Protein AF-A0A842T2K4-F1 (afdb_monomer_lite)

Foldseek 3Di:
DDWDPFDWDDDPVCRVDDTDTCLVVVVVCCVVPVVVCPQVVQQVVVCVVPVNTGDPDGPVVVLVVDPPSD

Sequence (70 aa):
MAWFLEVRYRDPPNPAGIWKDAYPLFYETLETEPTKGEAEKIRIDMMKATGGYFMTESSRHLSEYVPYYR

Radius of gyration: 13.72 Å; chains: 1; bounding box: 37×23×30 Å

pLDDT: mean 92.78, std 4.02, range [68.31, 97.25]

Structure (mmCIF, N/CA/C/O backbone):
data_AF-A0A842T2K4-F1
#
_entry.id   AF-A0A842T2K4-F1
#
loop_
_atom_site.group_PDB
_atom_site.id
_atom_site.type_symbol
_atom_site.label_atom_id
_atom_site.label_alt_id
_atom_site.label_comp_id
_atom_site.label_asym_id
_atom_site.label_entity_id
_atom_site.label_seq_id
_atom_site.pdbx_PDB_ins_code
_atom_site.Cartn_x
_atom_site.Cartn_y
_atom_site.Cartn_z
_atom_site.occupancy
_atom_site.B_iso_or_equiv
_atom_site.auth_seq_id
_atom_site.auth_comp_id
_atom_site.auth_asym_id
_atom_site.auth_atom_id
_atom_site.pdbx_PDB_model_num
ATOM 1 N N . MET A 1 1 ? -10.854 -10.138 -3.760 1.00 84.44 1 MET A N 1
ATOM 2 C CA . MET A 1 1 ? -9.627 -9.749 -3.040 1.00 84.44 1 MET A CA 1
ATOM 3 C C . MET A 1 1 ? -8.396 -10.435 -3.630 1.00 84.44 1 MET A C 1
ATOM 5 O O . MET A 1 1 ? -8.391 -11.657 -3.727 1.00 84.44 1 MET A O 1
ATOM 9 N N . ALA A 1 2 ? -7.384 -9.670 -4.046 1.00 92.69 2 ALA A N 1
ATOM 10 C CA . ALA A 1 2 ? -6.089 -10.133 -4.544 1.00 92.69 2 ALA A CA 1
ATOM 11 C C . ALA A 1 2 ? -4.968 -9.201 -4.045 1.00 92.69 2 ALA A C 1
ATOM 13 O O . ALA A 1 2 ? -5.202 -8.018 -3.807 1.00 92.69 2 ALA A O 1
ATOM 14 N N . TRP A 1 3 ? -3.747 -9.719 -3.922 1.00 94.19 3 TRP A N 1
ATOM 15 C CA . TRP A 1 3 ? -2.587 -8.979 -3.419 1.00 94.19 3 TRP A CA 1
ATOM 16 C C . TRP A 1 3 ? -1.475 -8.949 -4.459 1.00 94.19 3 TRP A C 1
ATOM 18 O O . TRP A 1 3 ? -1.275 -9.919 -5.194 1.00 94.19 3 TRP A O 1
ATOM 28 N N . PHE A 1 4 ? -0.717 -7.857 -4.489 1.00 95.50 4 PHE A N 1
ATOM 29 C CA . PHE A 1 4 ? 0.543 -7.829 -5.217 1.00 95.50 4 PHE A CA 1
ATOM 30 C C . PHE A 1 4 ? 1.606 -8.567 -4.407 1.00 95.50 4 PHE A C 1
ATOM 32 O O . PHE A 1 4 ? 2.076 -8.062 -3.397 1.00 95.50 4 PHE A O 1
ATOM 39 N N . LEU A 1 5 ? 2.008 -9.760 -4.835 1.00 94.19 5 LEU A N 1
ATOM 40 C CA . LEU A 1 5 ? 3.078 -10.494 -4.146 1.00 94.19 5 LEU A CA 1
ATOM 41 C C . LEU A 1 5 ? 4.460 -9.902 -4.439 1.00 94.19 5 LE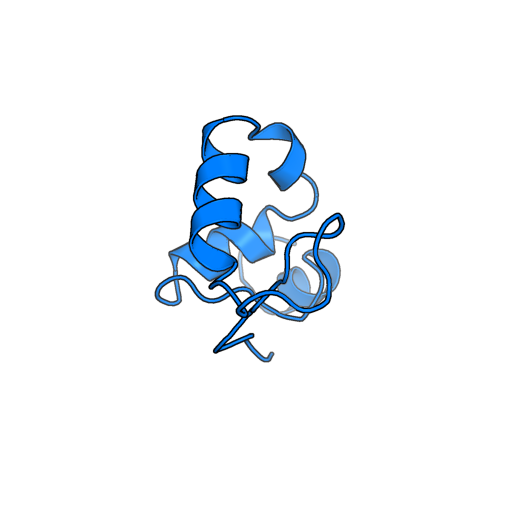U A C 1
ATOM 43 O O . LEU A 1 5 ? 5.340 -9.918 -3.589 1.00 94.19 5 LEU A O 1
ATOM 47 N N . GLU A 1 6 ? 4.629 -9.320 -5.625 1.00 95.00 6 GLU A N 1
ATOM 48 C CA . GLU A 1 6 ? 5.834 -8.598 -6.010 1.00 95.00 6 GLU A CA 1
ATOM 49 C C . GLU A 1 6 ? 5.449 -7.298 -6.712 1.00 95.00 6 GLU A C 1
ATOM 51 O O . GLU A 1 6 ? 4.618 -7.294 -7.624 1.00 95.00 6 GLU A O 1
ATOM 56 N N . VAL A 1 7 ? 6.084 -6.197 -6.315 1.00 95.56 7 VAL A N 1
ATOM 57 C CA . VAL A 1 7 ? 6.001 -4.917 -7.019 1.00 95.56 7 VAL A CA 1
ATOM 58 C C . VAL A 1 7 ? 7.423 -4.467 -7.286 1.00 95.56 7 VAL A C 1
ATOM 60 O O . VAL A 1 7 ? 8.223 -4.333 -6.364 1.00 95.56 7 VAL A O 1
ATOM 63 N N . ARG A 1 8 ? 7.756 -4.251 -8.558 1.00 95.88 8 ARG A N 1
ATOM 64 C CA . ARG A 1 8 ? 9.094 -3.822 -8.959 1.00 95.88 8 ARG A CA 1
ATOM 65 C C . ARG A 1 8 ? 9.027 -2.550 -9.777 1.00 95.88 8 ARG A C 1
ATOM 67 O O . ARG A 1 8 ? 8.089 -2.347 -10.545 1.00 95.88 8 ARG A O 1
ATOM 74 N N . TYR A 1 9 ? 10.053 -1.722 -9.648 1.00 94.50 9 TYR A N 1
ATOM 75 C CA . TYR A 1 9 ? 10.197 -0.498 -10.427 1.00 94.50 9 TYR A CA 1
ATOM 76 C C . TYR A 1 9 ? 11.618 -0.364 -10.986 1.00 94.50 9 TYR A C 1
ATOM 78 O O . TYR A 1 9 ? 12.551 -1.031 -10.535 1.00 94.50 9 TYR A O 1
ATOM 86 N N . ARG A 1 10 ? 11.777 0.484 -12.002 1.00 94.44 10 ARG A N 1
ATOM 87 C CA . ARG A 1 10 ? 13.080 0.945 -12.498 1.00 94.44 10 ARG A CA 1
ATOM 88 C C . ARG A 1 10 ? 13.143 2.451 -12.357 1.00 94.44 10 ARG A C 1
ATOM 90 O O . ARG A 1 10 ? 12.113 3.118 -12.448 1.00 94.44 10 ARG A O 1
ATOM 97 N N . ASP A 1 11 ? 14.347 2.971 -12.167 1.00 91.56 11 ASP A N 1
ATOM 98 C CA . ASP A 1 11 ? 14.548 4.410 -12.059 1.00 91.56 11 ASP A CA 1
ATOM 99 C C . ASP A 1 11 ? 14.144 5.082 -13.386 1.00 91.56 11 ASP A C 1
ATOM 101 O O . ASP A 1 11 ? 14.695 4.726 -14.432 1.00 91.56 11 ASP A O 1
ATOM 105 N N . PRO A 1 12 ? 13.220 6.062 -13.384 1.00 88.94 12 PRO A N 1
ATOM 106 C CA . PRO A 1 12 ? 12.790 6.730 -14.613 1.00 88.94 12 PRO A CA 1
ATOM 107 C C . PRO A 1 12 ? 13.934 7.348 -15.441 1.00 88.94 12 PRO A C 1
ATOM 109 O O . PRO A 1 12 ? 13.882 7.244 -16.666 1.00 88.94 12 PRO A O 1
ATOM 112 N N . PRO A 1 13 ? 14.994 7.927 -14.832 1.00 93.31 13 PRO A N 1
ATOM 113 C CA . PRO A 1 13 ? 16.151 8.425 -15.581 1.00 93.31 13 PRO A CA 1
ATOM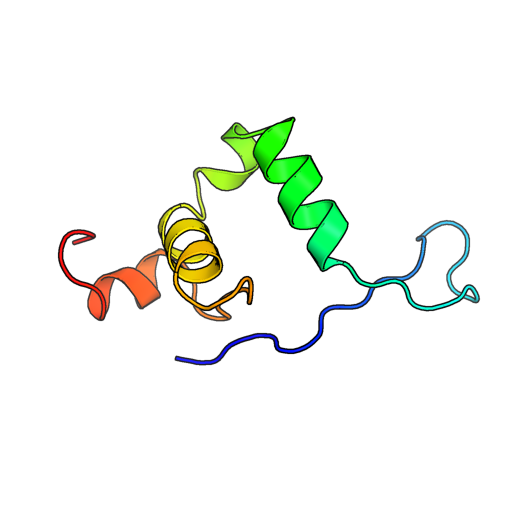 114 C C . PRO A 1 13 ? 17.023 7.330 -16.215 1.00 93.31 13 PRO A C 1
ATOM 116 O O . PRO A 1 13 ? 17.810 7.626 -17.109 1.00 93.31 13 PRO A O 1
ATOM 119 N N . ASN A 1 14 ? 16.912 6.075 -15.763 1.00 93.06 14 ASN A N 1
ATOM 120 C CA . ASN A 1 14 ? 17.652 4.936 -16.305 1.00 93.06 14 ASN A CA 1
ATOM 121 C C . ASN A 1 14 ? 16.717 3.729 -16.528 1.00 93.06 14 ASN A C 1
ATOM 123 O O . ASN A 1 14 ? 16.760 2.745 -15.780 1.00 93.06 14 ASN A O 1
ATOM 127 N N . PRO A 1 15 ? 15.879 3.764 -17.578 1.00 85.81 15 PRO A N 1
ATOM 128 C CA . PRO A 1 15 ? 14.886 2.722 -17.832 1.00 85.81 15 PRO A CA 1
ATOM 129 C C . PRO A 1 15 ? 15.498 1.369 -18.231 1.00 85.81 15 PRO A C 1
ATOM 131 O O . PRO A 1 15 ? 14.800 0.357 -18.177 1.00 85.81 15 PRO A O 1
ATOM 134 N N . ALA A 1 16 ? 16.783 1.332 -18.603 1.00 92.62 16 ALA A N 1
ATOM 135 C CA . ALA A 1 16 ? 17.537 0.103 -18.864 1.00 92.62 16 ALA A CA 1
ATOM 136 C C . ALA A 1 16 ? 18.182 -0.498 -17.596 1.00 92.62 16 ALA A C 1
ATOM 138 O O . ALA A 1 16 ? 18.852 -1.525 -17.676 1.00 92.62 16 ALA A O 1
ATOM 139 N N . GLY A 1 17 ? 18.002 0.138 -16.434 1.00 92.50 17 GLY A N 1
ATOM 140 C CA . GLY A 1 17 ? 18.548 -0.313 -15.157 1.00 92.50 17 GLY A CA 1
ATOM 141 C C . GLY A 1 17 ? 17.903 -1.587 -14.597 1.00 92.50 17 GLY A C 1
ATOM 142 O O . GLY A 1 17 ? 16.955 -2.152 -15.147 1.00 92.50 17 GLY A O 1
ATOM 143 N N . ILE A 1 18 ? 18.427 -2.031 -13.453 1.00 95.25 18 ILE A N 1
ATOM 144 C CA . ILE A 1 18 ? 17.955 -3.223 -12.737 1.00 95.25 18 ILE A CA 1
ATOM 145 C C . ILE A 1 18 ? 16.603 -2.926 -12.075 1.00 95.25 18 ILE A C 1
ATOM 147 O O . ILE A 1 18 ? 16.399 -1.854 -11.505 1.00 95.25 18 ILE A O 1
ATOM 151 N N . TRP A 1 19 ? 15.684 -3.891 -12.133 1.00 96.56 19 TRP A N 1
ATOM 152 C CA . TRP A 1 19 ? 14.433 -3.843 -11.379 1.00 96.56 19 TRP A CA 1
ATOM 153 C C . TRP A 1 19 ? 14.701 -3.893 -9.875 1.00 96.56 19 TRP A C 1
ATOM 155 O O . TRP A 1 19 ? 15.355 -4.816 -9.392 1.00 96.56 19 TRP A O 1
ATOM 165 N N . LYS A 1 20 ? 14.145 -2.935 -9.140 1.00 95.69 20 LYS A N 1
ATOM 166 C CA . LYS A 1 20 ? 14.222 -2.845 -7.681 1.00 95.69 20 LYS A CA 1
ATOM 167 C C . LYS A 1 20 ? 12.877 -3.201 -7.065 1.00 95.69 20 LYS A C 1
ATOM 169 O O . LYS A 1 20 ? 11.842 -2.957 -7.685 1.00 95.69 20 LYS A O 1
ATOM 174 N N . ASP A 1 21 ? 12.899 -3.756 -5.859 1.00 96.75 21 ASP A N 1
ATOM 175 C CA . ASP A 1 21 ? 11.691 -3.951 -5.056 1.00 96.75 21 ASP A CA 1
ATOM 176 C C . ASP A 1 21 ? 11.112 -2.588 -4.647 1.00 96.75 21 ASP A C 1
ATOM 178 O O . ASP A 1 21 ? 11.841 -1.708 -4.187 1.00 96.75 21 ASP A O 1
ATOM 182 N N . ALA A 1 22 ? 9.813 -2.399 -4.867 1.00 96.31 22 ALA A N 1
ATOM 183 C CA . ALA A 1 22 ? 9.113 -1.154 -4.578 1.00 96.31 22 ALA A CA 1
ATOM 184 C C . ALA A 1 22 ? 8.561 -1.090 -3.146 1.00 96.31 22 ALA A C 1
ATOM 186 O O . ALA A 1 22 ? 8.260 0.005 -2.671 1.00 96.31 22 ALA A O 1
ATOM 187 N N . TYR A 1 23 ? 8.430 -2.220 -2.444 1.00 95.88 23 TYR A N 1
ATOM 188 C CA . TYR A 1 23 ? 7.855 -2.234 -1.097 1.00 95.88 23 TYR A CA 1
ATOM 189 C C . TYR A 1 23 ? 8.596 -1.346 -0.088 1.00 95.88 23 TYR A C 1
ATOM 191 O O . TYR A 1 23 ? 7.920 -0.602 0.625 1.00 95.88 23 TYR A O 1
ATOM 199 N N . PRO A 1 24 ? 9.945 -1.322 -0.040 1.00 95.56 24 PRO A N 1
ATOM 200 C CA . PRO A 1 24 ? 10.670 -0.410 0.845 1.00 95.56 24 PRO A CA 1
ATOM 201 C C . PRO A 1 24 ? 10.290 1.064 0.652 1.00 95.56 24 PRO A C 1
ATOM 203 O O . PRO A 1 24 ? 10.089 1.772 1.636 1.00 95.56 24 PRO A O 1
ATOM 206 N N . LEU A 1 25 ? 10.092 1.506 -0.597 1.00 94.44 25 LEU A N 1
ATOM 207 C CA . LEU A 1 25 ? 9.667 2.879 -0.890 1.00 94.44 25 LEU A CA 1
ATOM 208 C C . LEU A 1 25 ? 8.271 3.183 -0.351 1.00 94.44 25 LEU A C 1
ATOM 210 O O . LEU A 1 25 ? 8.003 4.313 0.055 1.00 94.44 25 LEU A O 1
ATOM 214 N N . PHE A 1 26 ? 7.366 2.201 -0.359 1.00 93.56 26 PHE A N 1
ATOM 215 C CA . PHE A 1 26 ? 6.018 2.391 0.172 1.00 93.56 26 PHE A CA 1
ATOM 216 C C . PHE A 1 26 ? 6.080 2.646 1.676 1.00 93.56 26 PHE A C 1
ATOM 218 O O . PHE A 1 26 ? 5.471 3.600 2.149 1.00 93.56 26 PHE A O 1
ATOM 225 N N . TYR A 1 27 ? 6.846 1.843 2.418 1.00 93.94 27 TYR A N 1
ATOM 226 C CA . TYR A 1 27 ? 7.019 2.044 3.858 1.00 93.94 27 TYR A CA 1
ATOM 227 C C . TYR A 1 27 ? 7.671 3.389 4.176 1.00 93.94 27 TYR A C 1
ATOM 229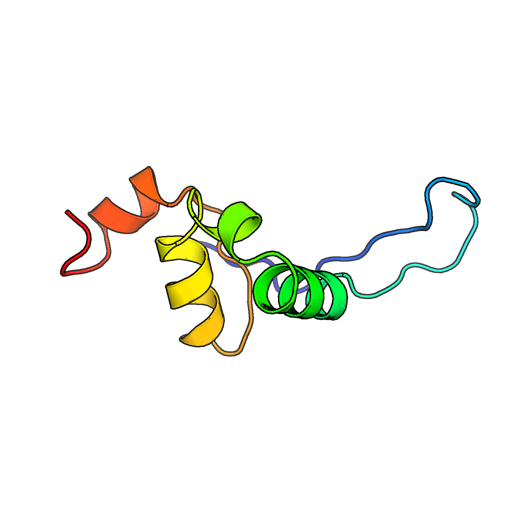 O O . TYR A 1 27 ? 7.121 4.137 4.980 1.00 93.94 27 TYR A O 1
ATOM 237 N N . GLU A 1 28 ? 8.768 3.727 3.493 1.00 95.81 28 GLU A N 1
ATOM 238 C CA . GLU A 1 28 ? 9.461 5.008 3.675 1.00 95.81 28 GLU A CA 1
ATOM 239 C C . GLU A 1 28 ? 8.529 6.196 3.400 1.00 95.81 28 GLU A C 1
ATOM 241 O O . GLU A 1 28 ? 8.466 7.142 4.185 1.00 95.81 28 GLU A O 1
ATOM 246 N N . THR A 1 29 ? 7.741 6.132 2.323 1.00 94.50 29 THR A N 1
ATOM 247 C CA . THR A 1 29 ? 6.779 7.190 1.979 1.00 94.50 29 THR A CA 1
ATOM 248 C C . THR A 1 29 ? 5.685 7.312 3.038 1.00 94.50 29 THR A C 1
ATOM 250 O O . THR A 1 29 ? 5.312 8.418 3.409 1.00 94.50 29 THR A O 1
ATOM 253 N N . LEU A 1 30 ? 5.158 6.195 3.546 1.00 93.12 30 LEU A N 1
ATOM 254 C CA . LEU A 1 30 ? 4.105 6.216 4.567 1.00 93.12 30 LEU A CA 1
ATOM 255 C C . LEU A 1 30 ? 4.605 6.706 5.932 1.00 93.12 30 LEU A C 1
ATOM 257 O O . LEU A 1 30 ? 3.811 7.231 6.711 1.00 93.12 30 LEU A O 1
ATOM 261 N N . GLU A 1 31 ? 5.893 6.526 6.225 1.00 93.62 31 GLU A N 1
ATOM 262 C CA . GLU A 1 31 ? 6.538 7.016 7.444 1.00 93.62 31 GLU A CA 1
ATOM 263 C C . GLU A 1 31 ? 6.868 8.512 7.358 1.00 93.62 31 GLU A C 1
ATOM 265 O O . GLU A 1 31 ? 6.590 9.264 8.293 1.00 93.62 31 GLU A O 1
ATOM 270 N N . THR A 1 32 ? 7.424 8.957 6.230 1.00 97.25 32 THR A N 1
ATOM 271 C CA . THR A 1 32 ? 7.889 10.342 6.038 1.00 97.25 32 THR A CA 1
ATOM 272 C C . THR A 1 32 ? 6.784 11.296 5.580 1.00 97.25 32 THR A C 1
ATOM 274 O O . THR A 1 32 ? 6.805 12.479 5.918 1.00 97.25 32 THR A O 1
ATOM 277 N N . GLU A 1 33 ? 5.793 10.793 4.842 1.00 95.75 33 GLU A N 1
ATOM 278 C CA . GLU A 1 33 ? 4.708 11.567 4.237 1.00 95.75 33 GLU A CA 1
ATOM 279 C C . GLU A 1 33 ? 3.342 10.882 4.459 1.00 95.75 33 GLU A C 1
ATOM 281 O O . GLU A 1 33 ? 2.678 10.463 3.504 1.00 95.75 33 GLU A O 1
ATOM 286 N N . PRO A 1 34 ? 2.862 10.779 5.715 1.00 91.75 34 PRO A N 1
ATOM 287 C CA . PRO A 1 34 ? 1.660 10.009 6.054 1.00 91.75 34 PRO A CA 1
ATOM 288 C C . PRO A 1 34 ? 0.393 10.480 5.323 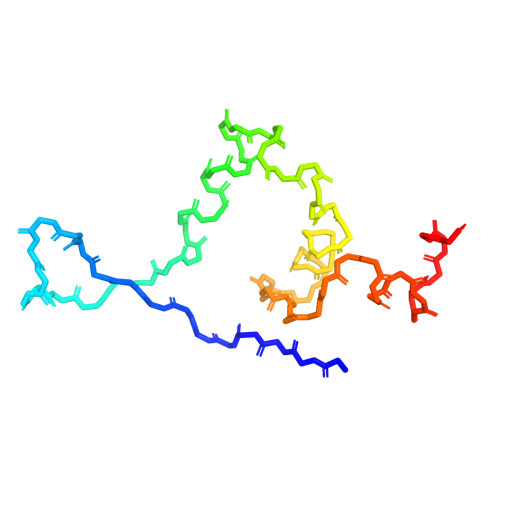1.00 91.75 34 PRO A C 1
ATOM 290 O O . PRO A 1 34 ? -0.496 9.671 5.050 1.00 91.75 34 PRO A O 1
ATOM 293 N N . THR A 1 35 ? 0.327 11.759 4.936 1.00 95.19 35 THR A N 1
ATOM 294 C CA . THR A 1 35 ? -0.789 12.338 4.170 1.00 95.19 35 THR A CA 1
ATOM 295 C C . THR A 1 35 ? -0.977 11.670 2.805 1.00 95.19 35 THR A C 1
ATOM 297 O O . THR A 1 35 ? -2.105 11.539 2.333 1.00 95.19 35 THR A O 1
ATOM 300 N N . LYS A 1 36 ? 0.096 11.149 2.187 1.00 91.81 36 LYS A N 1
ATOM 301 C CA . LYS A 1 36 ? 0.011 10.383 0.930 1.00 91.81 36 LYS A CA 1
ATOM 302 C C . LYS A 1 36 ? -0.746 9.062 1.090 1.00 91.81 36 LYS A C 1
ATOM 304 O O . LYS A 1 36 ? -1.249 8.526 0.105 1.00 91.81 36 LYS A O 1
ATOM 309 N N . GLY A 1 37 ? -0.839 8.541 2.314 1.00 91.06 37 GLY A N 1
ATOM 310 C CA . GLY A 1 37 ? -1.553 7.308 2.627 1.00 91.06 37 GLY A CA 1
ATOM 311 C C . GLY A 1 37 ? -3.027 7.493 2.991 1.00 91.06 37 GLY A C 1
ATOM 312 O O . GLY A 1 37 ? -3.752 6.505 3.055 1.00 91.06 37 GLY A O 1
ATOM 313 N N . GLU A 1 38 ? -3.507 8.717 3.221 1.00 91.38 38 GLU A N 1
ATOM 314 C CA . GLU A 1 38 ? -4.851 8.954 3.777 1.00 91.38 38 GLU A CA 1
ATOM 315 C C . GLU A 1 38 ? -5.973 8.391 2.899 1.00 91.38 38 GLU A C 1
ATOM 317 O O . GLU A 1 38 ? -6.866 7.702 3.396 1.00 91.38 38 GLU A O 1
ATOM 322 N N . ALA A 1 39 ? -5.882 8.602 1.583 1.00 90.94 39 ALA A N 1
ATOM 323 C CA . ALA A 1 39 ? -6.844 8.065 0.620 1.00 90.94 39 ALA A CA 1
ATOM 324 C C . ALA A 1 39 ? -6.841 6.527 0.570 1.00 90.94 39 ALA A C 1
ATOM 326 O O . ALA A 1 39 ? -7.803 5.914 0.108 1.00 90.94 39 ALA A O 1
ATOM 327 N N . GLU A 1 40 ? -5.766 5.899 1.053 1.00 94.06 40 GLU A N 1
ATOM 328 C CA . GLU A 1 40 ? -5.551 4.458 0.996 1.00 94.06 40 GLU A CA 1
ATOM 329 C C . GLU A 1 40 ? -5.457 3.791 2.360 1.00 94.06 40 GLU A C 1
ATOM 331 O O . GLU A 1 40 ? -4.925 2.687 2.490 1.00 94.06 40 GLU A O 1
ATOM 336 N N . LYS A 1 41 ? -6.036 4.439 3.375 1.00 92.56 41 LYS A N 1
ATOM 337 C CA . LYS A 1 41 ? -5.998 4.000 4.767 1.00 92.56 41 LYS A CA 1
ATOM 338 C C . LYS A 1 41 ? -6.335 2.518 4.945 1.00 92.56 41 LYS A C 1
ATOM 340 O O . LYS A 1 41 ? -5.615 1.810 5.640 1.00 92.56 41 LYS A O 1
ATOM 345 N N . ILE A 1 42 ? -7.393 2.035 4.297 1.00 94.62 42 ILE A N 1
ATOM 346 C CA . ILE A 1 42 ? -7.870 0.653 4.469 1.00 94.62 42 ILE A CA 1
ATOM 347 C C . ILE A 1 42 ? -6.909 -0.331 3.804 1.00 94.62 42 ILE A C 1
ATOM 349 O O . ILE A 1 42 ? -6.583 -1.366 4.381 1.00 94.62 42 ILE A O 1
ATOM 353 N N . ARG A 1 43 ? -6.392 0.007 2.616 1.00 94.81 43 ARG A N 1
ATOM 354 C CA . ARG A 1 43 ? -5.352 -0.796 1.962 1.00 94.81 43 ARG A CA 1
ATOM 355 C C . ARG A 1 43 ? -4.066 -0.852 2.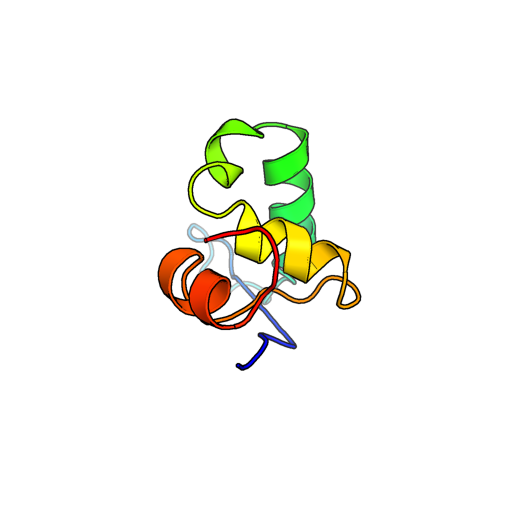779 1.00 94.81 43 ARG A C 1
ATOM 357 O O . ARG A 1 43 ? -3.445 -1.905 2.830 1.00 94.81 43 ARG A O 1
ATOM 364 N N . ILE A 1 44 ? -3.675 0.247 3.419 1.00 95.00 44 ILE A N 1
ATOM 365 C CA . ILE A 1 44 ? -2.478 0.309 4.269 1.00 95.00 44 ILE A CA 1
ATOM 366 C C . ILE A 1 44 ? -2.668 -0.517 5.539 1.00 95.00 44 ILE A C 1
ATOM 368 O O . ILE A 1 44 ? -1.777 -1.281 5.910 1.00 95.00 44 ILE A O 1
ATOM 372 N N . ASP A 1 45 ? -3.826 -0.396 6.188 1.00 94.12 45 ASP A N 1
ATOM 373 C CA . ASP A 1 45 ? -4.161 -1.191 7.369 1.00 94.12 45 ASP A CA 1
ATOM 374 C C . ASP A 1 45 ? -4.168 -2.693 7.004 1.00 94.12 45 ASP A C 1
ATOM 376 O O . ASP A 1 45 ? -3.572 -3.511 7.709 1.00 94.12 45 ASP A O 1
ATOM 380 N N . MET A 1 46 ? -4.713 -3.052 5.834 1.00 94.50 46 MET A N 1
ATOM 381 C CA . MET A 1 46 ? -4.663 -4.417 5.299 1.00 94.50 46 MET A CA 1
ATOM 382 C C . MET A 1 46 ? -3.238 -4.874 4.959 1.00 94.50 46 MET A C 1
ATOM 384 O O . MET A 1 46 ? -2.869 -6.006 5.269 1.00 94.50 46 MET A O 1
ATOM 388 N N . MET A 1 47 ? -2.413 -4.012 4.360 1.00 94.56 47 MET A N 1
ATOM 389 C CA . MET A 1 47 ? -1.012 -4.309 4.045 1.00 94.56 47 MET A CA 1
ATOM 390 C C . MET A 1 47 ? -0.237 -4.668 5.313 1.00 94.56 47 MET A C 1
ATOM 392 O O . MET A 1 47 ? 0.443 -5.691 5.352 1.00 94.56 47 MET A O 1
ATOM 396 N N . LYS A 1 48 ? -0.411 -3.889 6.387 1.00 92.44 48 LYS A N 1
ATOM 397 C CA . LYS A 1 48 ? 0.190 -4.174 7.698 1.00 92.44 48 LYS A CA 1
ATOM 398 C C . LYS A 1 48 ? -0.312 -5.495 8.290 1.00 92.44 48 LYS A C 1
ATOM 400 O O . LYS A 1 48 ? 0.479 -6.245 8.852 1.00 92.44 48 LYS A O 1
ATOM 405 N N . ALA A 1 49 ? -1.603 -5.798 8.144 1.00 92.88 49 ALA A N 1
ATOM 406 C CA . ALA A 1 49 ? -2.206 -7.017 8.685 1.00 92.88 49 ALA A CA 1
ATOM 407 C C . ALA A 1 49 ? -1.829 -8.298 7.915 1.00 92.88 49 ALA A C 1
ATOM 409 O O . ALA A 1 49 ? -1.825 -9.382 8.494 1.00 92.88 49 ALA A O 1
ATOM 410 N N . THR A 1 50 ? -1.510 -8.194 6.622 1.00 92.12 50 THR A N 1
ATOM 411 C CA . THR A 1 50 ? -1.322 -9.349 5.718 1.00 92.12 50 THR A CA 1
ATOM 412 C C . THR A 1 50 ? 0.141 -9.646 5.385 1.00 92.12 50 THR A C 1
ATOM 414 O O . THR A 1 50 ? 0.443 -10.240 4.354 1.00 92.12 50 THR A O 1
ATOM 417 N N . GLY A 1 51 ? 1.068 -9.265 6.269 1.00 90.19 51 GLY A N 1
ATOM 418 C CA . GLY A 1 51 ? 2.495 -9.560 6.093 1.00 90.19 51 GLY A CA 1
ATOM 419 C C . GLY A 1 51 ? 3.204 -8.631 5.109 1.00 90.19 51 GLY A C 1
ATOM 420 O O . GLY A 1 51 ? 4.274 -8.967 4.614 1.00 90.19 51 GLY A O 1
ATOM 421 N N . GLY A 1 52 ? 2.619 -7.463 4.840 1.00 93.19 52 GLY A N 1
ATOM 422 C CA . GLY A 1 52 ? 3.258 -6.392 4.091 1.00 93.19 52 GLY A CA 1
ATOM 423 C C . GLY A 1 52 ? 2.894 -6.297 2.613 1.00 93.19 52 GLY A C 1
ATOM 424 O O . GLY A 1 52 ? 3.492 -5.483 1.916 1.00 93.19 52 GLY A O 1
ATOM 425 N N . TYR A 1 53 ? 1.918 -7.072 2.133 1.00 94.75 53 TYR A N 1
ATOM 426 C CA . TYR A 1 53 ? 1.494 -7.048 0.732 1.00 94.75 53 TYR A CA 1
ATOM 427 C C . TYR A 1 53 ? 0.394 -6.024 0.460 1.00 94.75 53 TYR A C 1
ATOM 429 O O . TYR A 1 53 ? -0.599 -5.930 1.182 1.00 94.75 53 TYR A O 1
ATOM 437 N N . PHE A 1 54 ? 0.531 -5.276 -0.630 1.00 94.75 54 PHE A N 1
ATOM 438 C CA . PHE A 1 54 ? -0.429 -4.255 -1.016 1.00 94.75 54 PHE A CA 1
ATOM 439 C C . PHE A 1 54 ? -1.645 -4.867 -1.723 1.00 94.75 54 PHE A C 1
ATOM 441 O O . PHE A 1 54 ? -1.525 -5.673 -2.650 1.00 94.75 54 PHE A O 1
ATOM 448 N N . MET A 1 55 ? -2.832 -4.456 -1.283 1.00 94.00 55 MET A N 1
ATOM 449 C CA . MET A 1 55 ? -4.120 -4.932 -1.785 1.00 94.00 55 MET A CA 1
ATOM 450 C C . MET A 1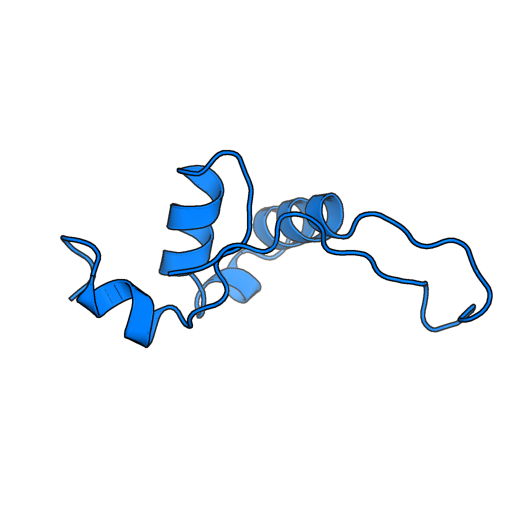 55 ? -4.481 -4.255 -3.119 1.00 94.00 55 MET A C 1
ATOM 452 O O . MET A 1 55 ? -4.357 -3.037 -3.263 1.00 94.00 55 MET A O 1
ATOM 456 N N . THR A 1 56 ? -4.948 -5.026 -4.105 1.00 94.50 56 THR A N 1
ATOM 457 C CA . THR A 1 56 ? -5.243 -4.503 -5.453 1.00 94.50 56 THR A CA 1
ATOM 458 C C . THR A 1 56 ? -6.527 -3.669 -5.536 1.00 94.50 56 THR A C 1
ATOM 460 O O . THR A 1 56 ? -6.619 -2.769 -6.369 1.00 94.50 56 THR A O 1
ATOM 463 N N . GLU A 1 57 ? -7.519 -3.930 -4.682 1.00 94.19 57 GLU A N 1
ATOM 464 C CA . GLU A 1 57 ? -8.805 -3.222 -4.696 1.00 94.19 57 GLU A CA 1
ATOM 465 C C . GLU A 1 57 ? -8.712 -1.907 -3.931 1.00 94.19 57 GLU A C 1
ATOM 467 O O . GLU A 1 57 ? -8.073 -1.837 -2.886 1.00 94.19 57 GLU A O 1
ATOM 472 N N . SER A 1 58 ? -9.380 -0.868 -4.433 1.00 93.50 58 SER A N 1
ATOM 473 C CA . SER A 1 58 ? -9.427 0.435 -3.771 1.00 93.50 58 SER A CA 1
ATOM 474 C C . SER A 1 58 ? -9.991 0.333 -2.355 1.00 93.50 58 SER A C 1
ATOM 476 O O . SER A 1 58 ? -10.819 -0.532 -2.061 1.00 93.50 58 SER A O 1
ATOM 478 N N . SER A 1 59 ? -9.608 1.278 -1.494 1.00 93.75 59 SER A N 1
ATOM 479 C CA . SER A 1 59 ? -10.114 1.331 -0.118 1.00 93.75 59 SER A CA 1
ATOM 480 C C . SER A 1 59 ? -11.650 1.332 -0.052 1.00 93.75 59 SER A C 1
ATOM 482 O O . SER A 1 59 ? -12.216 0.673 0.813 1.00 93.75 59 SER A O 1
ATOM 484 N N . ARG A 1 60 ? -12.334 1.971 -1.015 1.00 92.06 60 ARG A N 1
ATOM 485 C CA . ARG A 1 60 ? -13.805 1.971 -1.112 1.00 92.06 60 ARG A CA 1
ATOM 486 C C . ARG A 1 60 ? -14.405 0.581 -1.328 1.00 92.06 60 ARG A C 1
ATOM 488 O O . ARG A 1 60 ? -15.387 0.263 -0.681 1.00 92.06 60 ARG A O 1
ATOM 495 N N . HIS A 1 61 ? -13.876 -0.213 -2.259 1.00 93.56 61 HIS A N 1
ATOM 496 C CA . HIS A 1 61 ? -14.419 -1.556 -2.491 1.00 93.56 61 HIS A CA 1
ATOM 497 C C . HIS A 1 61 ? -14.012 -2.501 -1.367 1.00 93.56 61 HIS A C 1
ATOM 499 O O . HIS A 1 61 ? -14.826 -3.285 -0.891 1.00 93.56 61 HIS A O 1
ATOM 505 N N . LEU A 1 62 ? -12.772 -2.377 -0.887 1.00 93.06 62 LEU A N 1
ATOM 506 C CA . LEU A 1 62 ? -12.275 -3.190 0.212 1.00 93.06 62 LEU A CA 1
ATOM 507 C C . LEU A 1 62 ? -13.126 -3.014 1.476 1.00 93.06 62 LEU A C 1
ATOM 509 O O . LEU A 1 62 ? -13.418 -4.008 2.140 1.00 93.06 62 LEU A O 1
ATOM 513 N N . SER A 1 63 ? -13.575 -1.788 1.775 1.00 93.31 63 SER A N 1
ATOM 514 C CA . SER A 1 63 ? -14.405 -1.490 2.950 1.00 93.31 63 SER A CA 1
ATOM 515 C C . SER A 1 63 ? -15.750 -2.216 2.972 1.00 93.31 63 SER A C 1
ATOM 517 O O . SER A 1 63 ? -16.341 -2.380 4.036 1.00 93.31 63 SER A O 1
ATOM 519 N N . GLU A 1 64 ? -16.232 -2.699 1.826 1.00 92.94 64 GLU A N 1
ATOM 520 C CA . GLU A 1 64 ? -17.469 -3.476 1.755 1.00 92.94 64 GLU A CA 1
ATOM 521 C C . GLU A 1 64 ? -17.311 -4.880 2.349 1.00 92.94 64 GLU A C 1
ATOM 523 O O . GLU A 1 64 ? -18.303 -5.469 2.784 1.00 92.94 64 GLU A O 1
ATOM 528 N N . TYR A 1 65 ? -16.077 -5.391 2.388 1.00 90.00 65 TYR A N 1
ATOM 529 C CA . TYR A 1 65 ? -15.744 -6.748 2.821 1.00 90.00 65 TYR A CA 1
ATOM 530 C C . TYR A 1 65 ? -15.089 -6.805 4.203 1.00 90.00 65 TYR A C 1
ATOM 532 O O . TYR A 1 65 ? -15.021 -7.885 4.792 1.00 90.00 65 TYR A O 1
ATOM 540 N N . VAL A 1 66 ? -14.597 -5.676 4.725 1.00 88.81 66 VAL A N 1
ATOM 541 C CA . VAL A 1 66 ? -13.935 -5.620 6.035 1.00 88.81 66 VAL A CA 1
ATOM 542 C C . VAL A 1 66 ? -14.811 -4.924 7.085 1.00 88.81 66 VAL A C 1
ATOM 544 O O . VAL A 1 66 ? -15.358 -3.852 6.821 1.00 88.81 66 VAL A O 1
ATOM 547 N N . PRO A 1 67 ? -14.954 -5.498 8.295 1.00 88.00 67 PRO A N 1
ATOM 548 C CA . PRO A 1 67 ? -15.698 -4.859 9.376 1.00 88.00 67 PRO A CA 1
ATOM 549 C C . PRO A 1 67 ? -15.129 -3.480 9.745 1.00 88.00 67 PRO A C 1
ATOM 551 O O . PRO A 1 67 ? -13.937 -3.233 9.578 1.00 88.00 67 PRO A O 1
ATOM 554 N N . TYR A 1 68 ? -15.971 -2.615 10.317 1.00 84.12 68 TYR A N 1
ATOM 555 C CA . TYR A 1 68 ? -15.600 -1.317 10.914 1.00 84.12 68 TYR A CA 1
ATOM 556 C C . TYR A 1 68 ? -15.124 -0.200 9.968 1.00 84.12 68 TYR A C 1
ATOM 558 O O . TYR A 1 68 ? -14.834 0.893 10.448 1.00 84.12 68 TYR A O 1
ATOM 566 N N . TYR A 1 69 ? -15.089 -0.420 8.651 1.00 85.38 69 TYR A N 1
ATOM 567 C CA . TYR A 1 69 ? -14.706 0.605 7.667 1.00 85.38 69 TYR A CA 1
ATOM 568 C C . TYR A 1 69 ? -15.870 1.126 6.799 1.00 85.38 69 TYR A C 1
ATOM 570 O O . TYR A 1 69 ? -15.630 1.820 5.808 1.00 85.38 69 TYR A O 1
ATOM 578 N N . ARG A 1 70 ? -17.117 0.792 7.155 1.00 68.31 70 ARG A N 1
ATOM 579 C CA . ARG A 1 70 ? -18.332 1.202 6.438 1.00 68.31 70 ARG A CA 1
ATOM 580 C C . ARG A 1 70 ? -19.092 2.293 7.180 1.00 68.31 70 ARG A C 1
ATOM 582 O O . ARG A 1 70 ? -19.151 2.204 8.425 1.00 68.31 70 ARG A O 1
#

Secondary structure (DSSP, 8-state):
--EES--EE--TT-TTS--EESHHHHHHHHHH-GGGGGGGHHHHHHHHHTTSPEESS-HHHHTTTSTT--